Protein AF-A0A2N2M9C5-F1 (afdb_monomer)

Structure (mmCIF, N/CA/C/O backbone):
data_AF-A0A2N2M9C5-F1
#
_entry.id   AF-A0A2N2M9C5-F1
#
loop_
_atom_site.group_PDB
_atom_site.id
_atom_site.type_symbol
_atom_site.label_atom_id
_atom_site.label_alt_id
_atom_site.label_comp_id
_atom_site.label_asym_id
_atom_site.label_entity_id
_atom_site.label_seq_id
_atom_site.pdbx_PDB_ins_code
_atom_site.Cartn_x
_atom_site.Cartn_y
_atom_site.Cartn_z
_atom_site.occupancy
_atom_site.B_iso_or_equiv
_atom_site.auth_seq_id
_atom_site.auth_comp_id
_atom_site.auth_asym_id
_atom_site.auth_atom_id
_atom_site.pdbx_PDB_model_num
ATOM 1 N N . MET A 1 1 ? 2.936 -20.288 66.757 1.00 53.94 1 MET A N 1
ATOM 2 C CA . MET A 1 1 ? 2.689 -19.488 65.529 1.00 53.94 1 MET A CA 1
ATOM 3 C C . MET A 1 1 ? 3.906 -19.376 64.585 1.00 53.94 1 MET A C 1
ATOM 5 O O . MET A 1 1 ? 3.810 -18.647 63.611 1.00 53.94 1 MET A O 1
ATOM 9 N N . LYS A 1 2 ? 5.017 -20.115 64.790 1.00 53.97 2 LYS A N 1
ATOM 10 C CA . LYS A 1 2 ? 6.241 -20.033 63.954 1.00 53.97 2 LYS A CA 1
ATOM 11 C C . LYS A 1 2 ? 6.235 -20.913 62.687 1.00 53.97 2 LYS A C 1
ATOM 13 O O . LYS A 1 2 ? 7.046 -20.709 61.798 1.00 53.97 2 LYS A O 1
ATOM 18 N N . ASN A 1 3 ? 5.293 -21.848 62.561 1.00 56.38 3 ASN A N 1
ATOM 19 C CA . ASN A 1 3 ? 5.319 -22.867 61.499 1.00 56.38 3 ASN A CA 1
ATOM 20 C C . ASN A 1 3 ? 4.684 -22.377 60.180 1.00 56.38 3 ASN A C 1
ATOM 22 O O . ASN A 1 3 ? 4.877 -22.987 59.135 1.00 56.38 3 ASN A O 1
ATOM 26 N N . LYS A 1 4 ? 3.926 -21.271 60.221 1.00 57.88 4 LYS A N 1
ATOM 27 C CA . LYS A 1 4 ? 3.211 -20.729 59.054 1.00 57.88 4 LYS A CA 1
ATOM 28 C C . LYS A 1 4 ? 4.117 -19.908 58.128 1.00 57.88 4 LYS A C 1
ATOM 30 O O . LYS A 1 4 ? 3.873 -19.896 56.928 1.00 57.88 4 LYS A O 1
ATOM 35 N N . SER A 1 5 ? 5.168 -19.266 58.653 1.00 64.25 5 SER A N 1
ATOM 36 C CA . SER A 1 5 ? 6.094 -18.479 57.821 1.00 64.25 5 SER A CA 1
ATOM 37 C C . SER A 1 5 ? 6.999 -19.370 56.976 1.00 64.25 5 SER A C 1
ATOM 39 O O . SER A 1 5 ? 7.254 -19.037 55.826 1.00 64.25 5 SER A O 1
ATOM 41 N N . HIS A 1 6 ? 7.415 -20.526 57.503 1.00 68.06 6 HIS A N 1
ATOM 42 C CA . HIS A 1 6 ? 8.173 -21.509 56.730 1.00 68.06 6 HIS A CA 1
ATOM 43 C C . HIS A 1 6 ? 7.323 -22.113 55.611 1.00 68.06 6 HIS A C 1
ATOM 45 O O . HIS A 1 6 ? 7.783 -22.168 54.480 1.00 68.06 6 HIS A O 1
ATOM 51 N N . LEU A 1 7 ? 6.056 -22.448 55.889 1.00 71.56 7 LEU A N 1
ATOM 52 C CA . LEU A 1 7 ? 5.123 -22.936 54.869 1.00 71.56 7 LEU A CA 1
ATOM 53 C C . LEU A 1 7 ? 4.911 -21.904 53.745 1.00 71.56 7 LEU A C 1
ATOM 55 O O . LEU A 1 7 ? 4.940 -22.249 52.567 1.00 71.56 7 LEU A O 1
ATOM 59 N N . LEU A 1 8 ? 4.748 -20.626 54.107 1.00 74.00 8 LEU A N 1
ATOM 60 C CA . LEU A 1 8 ? 4.576 -19.533 53.149 1.00 74.00 8 LEU A CA 1
ATOM 61 C C . LEU A 1 8 ? 5.840 -19.307 52.302 1.00 74.00 8 LEU A C 1
ATOM 63 O O . LEU A 1 8 ? 5.743 -19.128 51.092 1.00 74.00 8 LEU A O 1
ATOM 67 N N . GLN A 1 9 ? 7.025 -19.374 52.914 1.00 73.38 9 GLN A N 1
ATOM 68 C CA . GLN A 1 9 ? 8.305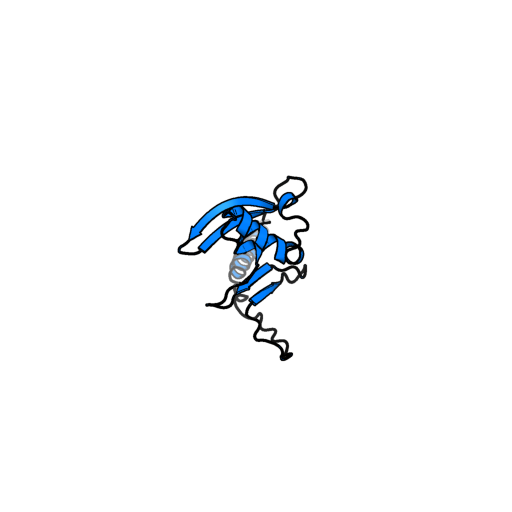 -19.264 52.209 1.00 73.38 9 GLN A CA 1
ATOM 69 C C . GLN A 1 9 ? 8.529 -20.426 51.235 1.00 73.38 9 GLN A C 1
ATOM 71 O O . GLN A 1 9 ? 9.001 -20.198 50.123 1.00 73.38 9 GLN A O 1
ATOM 76 N N . THR A 1 10 ? 8.145 -21.652 51.603 1.00 80.75 10 THR A N 1
ATOM 77 C CA . THR A 1 10 ? 8.238 -22.811 50.705 1.00 80.75 10 THR A CA 1
ATOM 78 C C . THR A 1 10 ? 7.311 -22.663 49.498 1.00 80.75 10 THR A C 1
ATOM 80 O O . THR A 1 10 ? 7.731 -22.936 48.378 1.00 80.75 10 THR A O 1
ATOM 83 N N . ILE A 1 11 ? 6.085 -22.166 49.688 1.00 83.19 11 ILE A N 1
ATOM 84 C CA . ILE A 1 11 ? 5.137 -21.933 48.584 1.00 83.19 11 ILE A CA 1
ATOM 85 C C . ILE A 1 11 ? 5.663 -20.860 47.623 1.00 83.19 11 ILE A C 1
ATOM 87 O O . ILE A 1 11 ? 5.620 -21.052 46.409 1.00 83.19 11 ILE A O 1
ATOM 91 N N . VAL A 1 12 ? 6.205 -19.757 48.149 1.00 82.75 12 VAL A N 1
ATOM 92 C CA . VAL A 1 12 ? 6.794 -18.692 47.321 1.00 82.75 12 VAL A CA 1
ATOM 93 C C . VAL A 1 12 ? 8.015 -19.205 46.553 1.00 82.75 12 VAL A C 1
ATOM 95 O O . VAL A 1 12 ? 8.139 -18.930 45.363 1.00 82.75 12 VAL A O 1
ATOM 98 N N . ALA A 1 13 ? 8.879 -20.003 47.187 1.00 80.62 13 ALA A N 1
ATOM 99 C CA . ALA A 1 13 ? 10.031 -20.602 46.515 1.00 80.62 13 ALA A CA 1
ATOM 100 C C . ALA A 1 13 ? 9.608 -21.551 45.380 1.00 80.62 13 ALA A C 1
ATOM 102 O O . ALA A 1 13 ? 10.174 -21.486 44.291 1.00 80.62 13 ALA A O 1
ATOM 103 N N . ILE A 1 14 ? 8.576 -22.375 45.596 1.00 83.62 14 ILE A N 1
ATOM 104 C CA . ILE A 1 14 ? 8.024 -23.256 44.557 1.00 83.62 14 ILE A CA 1
ATOM 105 C C . ILE A 1 14 ? 7.457 -22.432 43.395 1.00 83.62 14 ILE A C 1
ATOM 107 O O . ILE A 1 14 ? 7.740 -22.750 42.246 1.00 83.62 14 ILE A O 1
ATOM 111 N N . LEU A 1 15 ? 6.721 -21.350 43.667 1.00 79.88 15 LEU A N 1
ATOM 112 C CA . LEU A 1 15 ? 6.163 -20.472 42.630 1.00 79.88 15 LEU A CA 1
ATOM 113 C C . LEU A 1 15 ? 7.242 -19.777 41.789 1.00 79.88 15 LEU A C 1
ATOM 115 O O . LEU A 1 15 ? 7.101 -19.682 40.571 1.00 79.88 15 LEU A O 1
ATOM 119 N N . VAL A 1 16 ? 8.331 -19.324 42.414 1.00 78.25 16 VAL A N 1
ATOM 120 C CA . VAL A 1 16 ? 9.452 -18.687 41.704 1.00 78.25 16 VAL A CA 1
ATOM 121 C C . VAL A 1 16 ? 10.215 -19.706 40.853 1.00 78.25 16 VAL A C 1
ATOM 123 O O . VAL A 1 16 ? 10.509 -19.425 39.693 1.00 78.25 16 VAL A O 1
ATOM 126 N N . VAL A 1 17 ? 10.476 -20.907 41.380 1.00 75.19 17 VAL A N 1
ATOM 127 C CA . VAL A 1 17 ? 11.108 -21.992 40.608 1.00 75.19 17 VAL A CA 1
ATOM 128 C C . VAL A 1 17 ? 10.209 -22.437 39.453 1.00 75.19 17 VAL A C 1
ATOM 130 O O . VAL A 1 17 ? 10.698 -22.632 38.346 1.00 75.19 17 VAL A O 1
ATOM 133 N N . PHE A 1 18 ? 8.895 -22.528 39.665 1.00 73.88 18 PHE A N 1
ATOM 134 C CA . PHE A 1 18 ? 7.937 -22.884 38.618 1.00 73.88 18 PHE A CA 1
ATOM 135 C C . PHE A 1 18 ? 7.864 -21.812 37.518 1.00 73.88 18 PHE A C 1
ATOM 137 O O . PHE A 1 18 ? 7.868 -22.153 36.342 1.00 73.88 18 PHE A O 1
ATOM 144 N N . SER A 1 19 ? 7.894 -20.523 37.875 1.00 65.69 19 SER A N 1
ATOM 145 C CA . SER A 1 19 ? 7.934 -19.402 36.918 1.00 65.69 19 SER A CA 1
ATOM 146 C C . SER A 1 19 ? 9.180 -19.432 36.017 1.00 65.69 19 SER A C 1
ATOM 148 O O . SER A 1 19 ? 9.092 -19.187 34.814 1.00 65.69 19 SER A O 1
ATOM 150 N N . LEU A 1 20 ? 10.334 -19.826 36.567 1.00 66.81 20 LEU A N 1
ATOM 151 C CA . LEU A 1 20 ? 11.587 -19.947 35.812 1.00 66.81 20 LEU A CA 1
ATOM 152 C C . LEU A 1 20 ? 11.643 -21.175 34.885 1.00 66.81 20 LEU A C 1
ATOM 154 O O . LEU A 1 20 ? 12.494 -21.220 34.001 1.00 66.81 20 LEU A O 1
ATOM 158 N N . LEU A 1 21 ? 10.745 -22.153 35.047 1.00 59.88 21 LEU A N 1
ATOM 159 C CA . LEU A 1 21 ? 10.657 -23.323 34.163 1.00 59.88 21 LEU A CA 1
ATOM 160 C C . LEU A 1 21 ? 9.812 -23.066 32.899 1.00 59.88 21 LEU A C 1
ATOM 162 O O . LEU A 1 21 ? 9.862 -23.872 31.974 1.00 59.88 21 LEU A O 1
ATOM 166 N N . PHE A 1 22 ? 9.078 -21.948 32.821 1.00 58.28 22 PHE A N 1
ATOM 167 C CA . PHE A 1 22 ? 8.193 -21.624 31.687 1.00 58.28 22 PHE A CA 1
ATOM 168 C C . PHE A 1 22 ? 8.776 -20.637 30.660 1.00 58.28 22 PHE A C 1
ATOM 170 O O . PHE A 1 22 ? 8.139 -20.375 29.642 1.00 58.28 22 PHE A O 1
ATOM 177 N N . THR A 1 23 ? 9.992 -20.117 30.850 1.00 58.19 23 THR A N 1
ATOM 178 C CA . THR A 1 23 ? 10.610 -19.145 29.921 1.00 58.19 23 THR A CA 1
ATOM 179 C C . THR A 1 23 ? 11.256 -19.756 28.674 1.00 58.19 23 THR A C 1
ATOM 181 O O . THR A 1 23 ? 11.767 -19.014 27.842 1.00 58.19 23 THR A O 1
ATOM 184 N N . ASN A 1 24 ? 11.198 -21.079 28.488 1.00 54.88 24 ASN A N 1
ATOM 185 C CA . ASN A 1 24 ? 11.760 -21.766 27.317 1.00 54.88 24 ASN A CA 1
ATOM 186 C C . ASN A 1 24 ? 10.726 -22.599 26.540 1.00 54.88 24 ASN A C 1
ATOM 188 O O . ASN A 1 24 ? 11.052 -23.669 26.028 1.00 54.88 24 ASN A O 1
ATOM 192 N N . ILE A 1 25 ? 9.483 -22.119 26.408 1.00 59.56 25 ILE A N 1
ATOM 193 C CA . ILE A 1 25 ? 8.585 -22.656 25.374 1.00 59.56 25 ILE A CA 1
ATOM 194 C C . ILE A 1 25 ? 9.021 -22.059 24.036 1.00 59.56 25 ILE A C 1
ATOM 196 O O . ILE A 1 25 ? 8.674 -20.943 23.661 1.00 59.56 25 ILE A O 1
ATOM 200 N N . GLN A 1 26 ? 9.879 -22.841 23.392 1.00 57.31 26 GLN A N 1
ATOM 201 C CA . GLN A 1 26 ? 10.424 -22.731 22.050 1.00 57.31 26 GLN A CA 1
ATOM 202 C C . GLN A 1 26 ? 9.596 -21.896 21.066 1.00 57.31 26 GLN A C 1
ATOM 204 O O . GLN A 1 26 ? 8.500 -22.273 20.650 1.00 57.31 26 GLN A O 1
ATOM 209 N N . SER A 1 27 ? 10.242 -20.849 20.552 1.00 52.31 27 SER A N 1
ATOM 210 C CA . SER A 1 27 ? 10.046 -20.349 19.192 1.00 52.31 27 SER A CA 1
ATOM 211 C C . SER A 1 27 ? 10.399 -21.454 18.185 1.00 52.31 27 SER A C 1
ATOM 213 O O . SER A 1 27 ? 11.487 -21.475 17.619 1.00 52.31 27 SER A O 1
ATOM 215 N N . ALA A 1 28 ? 9.480 -22.399 17.989 1.00 50.78 28 ALA A N 1
ATOM 216 C CA . ALA A 1 28 ? 9.525 -23.432 16.950 1.00 50.78 28 ALA A CA 1
ATOM 217 C C . ALA A 1 28 ? 8.285 -23.369 16.036 1.00 50.78 28 ALA A C 1
ATOM 219 O O . ALA A 1 28 ? 7.828 -24.379 15.517 1.00 50.78 28 ALA A O 1
ATOM 220 N N . LEU A 1 29 ? 7.750 -22.163 15.820 1.00 49.31 29 LEU A N 1
ATOM 221 C CA . LEU A 1 29 ? 6.773 -21.860 14.762 1.00 49.31 29 LEU A CA 1
ATOM 222 C C . LEU A 1 29 ? 7.405 -21.089 13.588 1.00 49.31 29 LEU A C 1
ATOM 224 O O . LEU A 1 29 ? 6.707 -20.570 12.723 1.00 49.31 29 LEU A O 1
ATOM 228 N N . ALA A 1 30 ? 8.738 -21.069 13.511 1.00 49.88 30 ALA A N 1
ATOM 229 C CA . ALA A 1 30 ? 9.460 -20.801 12.274 1.00 49.88 30 ALA A CA 1
ATOM 230 C C . ALA A 1 30 ? 9.670 -22.135 11.538 1.00 49.88 30 ALA A C 1
ATOM 232 O O . ALA A 1 30 ? 10.736 -22.738 11.616 1.00 49.88 30 ALA A O 1
ATOM 233 N N . GLY A 1 31 ? 8.623 -22.618 10.865 1.00 47.00 31 GLY A N 1
ATOM 234 C CA . GLY A 1 31 ? 8.727 -23.755 9.950 1.00 47.00 31 GLY A CA 1
ATOM 235 C C . GLY A 1 31 ? 7.652 -24.814 10.140 1.00 47.00 31 GLY A C 1
ATOM 236 O O . GLY A 1 31 ? 7.910 -25.821 10.779 1.00 47.00 31 GLY A O 1
ATOM 237 N N . GLN A 1 32 ? 6.474 -24.584 9.550 1.00 45.91 32 GLN A N 1
ATOM 238 C CA . GLN A 1 32 ? 5.657 -25.574 8.822 1.00 45.91 32 GLN A CA 1
ATOM 239 C C . GLN A 1 32 ? 4.301 -24.949 8.461 1.00 45.91 32 GLN A C 1
ATOM 241 O O . GLN A 1 32 ? 3.261 -25.249 9.032 1.00 45.91 32 GLN A O 1
ATOM 246 N N . GLY A 1 33 ? 4.329 -24.058 7.470 1.00 41.06 33 GLY A N 1
ATOM 247 C CA . GLY A 1 33 ? 3.168 -23.693 6.658 1.00 41.06 33 GLY A CA 1
ATOM 248 C C . GLY A 1 33 ? 3.249 -24.398 5.306 1.00 41.06 33 GLY A C 1
ATOM 249 O O . GLY A 1 33 ? 3.198 -23.753 4.268 1.00 41.06 33 GLY A O 1
ATOM 250 N N . GLN A 1 34 ? 3.477 -25.713 5.308 1.00 50.72 34 GLN A N 1
ATOM 251 C CA . GLN A 1 34 ? 3.342 -26.546 4.116 1.00 50.72 34 GLN A CA 1
ATOM 252 C C . GLN A 1 34 ? 1.894 -27.033 4.074 1.00 50.72 34 GLN A C 1
ATOM 254 O O . GLN A 1 34 ? 1.542 -28.057 4.645 1.00 50.72 34 GLN A O 1
ATOM 259 N N . SER A 1 35 ? 1.039 -26.256 3.418 1.00 47.94 35 SER A N 1
ATOM 260 C CA . SER A 1 35 ? -0.194 -26.771 2.826 1.00 47.94 35 SER A CA 1
ATOM 261 C C . SER A 1 35 ? -0.020 -26.692 1.319 1.00 47.94 35 SER A C 1
ATOM 263 O O . SER A 1 35 ? -0.403 -25.723 0.674 1.00 47.94 35 SER A O 1
ATOM 265 N N . ALA A 1 36 ? 0.637 -27.714 0.772 1.00 46.06 36 ALA A N 1
ATOM 266 C CA . ALA A 1 36 ? 0.567 -28.008 -0.645 1.00 46.06 36 ALA A CA 1
ATOM 267 C C . ALA A 1 36 ? -0.861 -28.485 -0.944 1.00 46.06 36 ALA A C 1
ATOM 269 O O . ALA A 1 36 ? -1.207 -29.635 -0.673 1.00 46.06 36 ALA A O 1
ATOM 270 N N . ALA A 1 37 ? -1.700 -27.596 -1.470 1.00 50.19 37 ALA A N 1
ATOM 271 C CA . ALA A 1 37 ? -2.850 -28.032 -2.247 1.00 50.19 37 ALA A CA 1
ATOM 272 C C . ALA A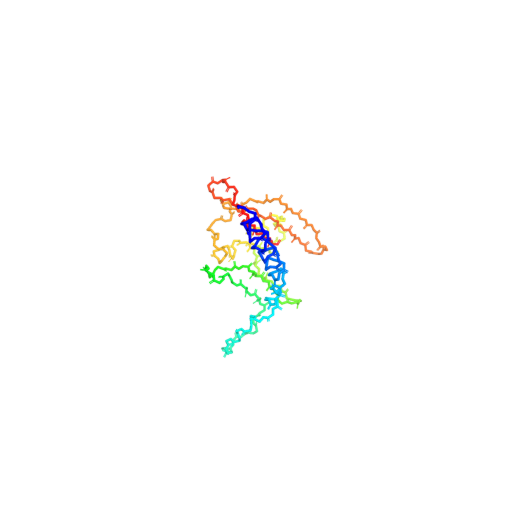 1 37 ? -2.327 -28.561 -3.599 1.00 50.19 37 ALA A C 1
ATOM 274 O O . ALA A 1 37 ? -1.452 -27.930 -4.198 1.00 50.19 37 ALA A O 1
ATOM 275 N N . PRO A 1 38 ? -2.791 -29.729 -4.072 1.00 51.06 38 PRO A N 1
ATOM 276 C CA . PRO A 1 38 ? -2.272 -30.345 -5.282 1.00 51.06 38 PRO A CA 1
ATOM 277 C C . PRO A 1 38 ? -2.724 -29.576 -6.530 1.00 51.06 38 PRO A C 1
ATOM 279 O O . PRO A 1 38 ? -3.895 -29.240 -6.683 1.00 51.06 38 PRO A O 1
ATOM 282 N N . ASN A 1 39 ? -1.748 -29.341 -7.407 1.00 48.78 39 ASN A N 1
ATOM 283 C CA . ASN A 1 39 ? -1.810 -28.777 -8.754 1.00 48.78 39 ASN A CA 1
ATOM 284 C C . ASN A 1 39 ? -3.177 -28.850 -9.461 1.00 48.78 39 ASN A C 1
ATOM 286 O O . ASN A 1 39 ? -3.603 -29.919 -9.901 1.00 48.78 39 ASN A O 1
ATOM 290 N N . ALA A 1 40 ? -3.756 -27.681 -9.738 1.00 41.31 40 ALA A N 1
ATOM 291 C CA . ALA A 1 40 ? -4.492 -27.463 -10.976 1.00 41.31 40 ALA A CA 1
ATOM 292 C C . ALA A 1 40 ? -3.509 -26.858 -11.988 1.00 41.31 40 ALA A C 1
ATOM 294 O O . ALA A 1 40 ? -3.036 -25.737 -11.827 1.00 41.31 40 ALA A O 1
ATOM 295 N N . ALA A 1 41 ? -3.140 -27.639 -13.000 1.00 45.84 41 ALA A N 1
ATOM 296 C CA . ALA A 1 41 ? -2.277 -27.198 -14.085 1.00 45.84 41 ALA A CA 1
ATOM 297 C C . ALA A 1 41 ? -2.928 -26.041 -14.867 1.00 45.84 41 ALA A C 1
ATOM 299 O O . ALA A 1 41 ? -3.994 -26.215 -15.456 1.00 45.84 41 ALA A O 1
ATOM 300 N N . GLY A 1 42 ? -2.263 -24.882 -14.906 1.00 36.16 42 GLY A N 1
ATOM 301 C CA . GLY A 1 42 ? -2.648 -23.754 -15.756 1.00 36.16 42 GLY A CA 1
ATOM 302 C C . GLY A 1 42 ? -1.810 -22.498 -15.497 1.00 36.16 42 GLY A C 1
ATOM 303 O O . GLY A 1 42 ? -2.128 -21.755 -14.582 1.00 36.16 42 GLY A O 1
ATOM 304 N N . LYS A 1 43 ? -0.797 -22.258 -16.352 1.00 40.12 43 LYS A N 1
ATOM 305 C CA . LYS A 1 43 ? 0.214 -21.171 -16.314 1.00 40.12 43 LYS A CA 1
ATOM 306 C C . LYS A 1 43 ? 1.122 -21.186 -15.077 1.00 40.12 43 LYS A C 1
ATOM 308 O O . LYS A 1 43 ? 0.653 -21.201 -13.951 1.00 40.12 43 LYS A O 1
ATOM 313 N N . GLU A 1 44 ? 2.437 -21.143 -15.295 1.00 46.53 44 GLU A N 1
ATOM 314 C CA . GLU A 1 44 ? 3.391 -20.797 -14.238 1.00 46.53 44 GLU A CA 1
ATOM 315 C C . GLU A 1 44 ? 2.958 -19.456 -13.635 1.00 46.53 44 GLU A C 1
ATOM 317 O O . GLU A 1 44 ? 2.976 -18.426 -14.308 1.00 46.53 44 GLU A O 1
ATOM 322 N N . GLU A 1 45 ? 2.467 -19.477 -12.399 1.00 54.78 45 GLU A N 1
ATOM 323 C CA . GLU A 1 45 ? 2.030 -18.267 -11.720 1.00 54.78 45 GLU A CA 1
ATOM 324 C C . GLU A 1 45 ? 3.290 -17.470 -11.346 1.00 54.78 45 GLU A C 1
ATOM 326 O O . GLU A 1 45 ? 3.982 -17.750 -10.365 1.00 54.78 45 GLU A O 1
ATOM 331 N N . THR A 1 46 ? 3.632 -16.486 -12.181 1.00 78.12 46 THR A N 1
ATOM 332 C CA . THR A 1 46 ? 4.792 -15.584 -12.042 1.00 78.12 46 THR A CA 1
ATOM 333 C C . THR A 1 46 ? 4.724 -14.689 -10.803 1.00 78.12 46 THR A C 1
ATOM 335 O O . THR A 1 46 ? 5.670 -13.955 -10.511 1.00 78.12 46 THR A O 1
ATOM 338 N N . VAL A 1 47 ? 3.615 -14.747 -10.065 1.00 88.75 47 VAL A N 1
ATOM 339 C CA . VAL A 1 47 ? 3.276 -13.856 -8.964 1.00 88.75 47 VAL A CA 1
ATOM 340 C C . VAL A 1 47 ? 2.963 -14.684 -7.723 1.00 88.75 47 VAL A C 1
ATOM 342 O O . VAL A 1 47 ? 2.055 -15.507 -7.716 1.00 88.75 47 VAL A O 1
ATOM 345 N N . ARG A 1 48 ? 3.710 -14.441 -6.652 1.00 92.56 48 ARG A N 1
ATOM 346 C CA . ARG A 1 48 ? 3.444 -14.954 -5.315 1.00 92.56 48 ARG A CA 1
ATOM 347 C C . ARG A 1 48 ? 2.408 -14.078 -4.618 1.00 92.56 48 ARG A C 1
ATOM 349 O O . ARG A 1 48 ? 2.545 -12.854 -4.576 1.00 92.56 48 ARG A O 1
ATOM 356 N N . ARG A 1 49 ? 1.427 -14.738 -4.008 1.00 94.88 49 ARG A N 1
ATOM 357 C CA . ARG A 1 49 ? 0.400 -14.142 -3.154 1.00 94.88 49 ARG A CA 1
ATOM 358 C C . ARG A 1 49 ? 0.410 -14.837 -1.802 1.00 94.88 49 ARG A C 1
ATOM 360 O O . ARG A 1 49 ? 0.306 -16.059 -1.760 1.00 94.88 49 ARG A O 1
ATOM 367 N N . ASP A 1 50 ? 0.484 -14.066 -0.722 1.00 96.12 50 ASP A N 1
ATOM 368 C CA . ASP A 1 50 ? 0.253 -14.584 0.628 1.00 96.12 50 ASP A CA 1
ATOM 369 C C . ASP A 1 50 ? -0.963 -13.881 1.235 1.00 96.12 50 ASP A C 1
ATOM 371 O O . ASP A 1 50 ? -1.151 -12.679 1.042 1.00 96.12 50 ASP A O 1
ATOM 375 N N . TYR A 1 51 ? -1.776 -14.618 1.990 1.00 96.94 51 TYR A N 1
ATOM 376 C CA . TYR A 1 51 ? -3.042 -14.133 2.542 1.00 96.94 51 TYR A CA 1
ATOM 377 C C . TYR A 1 51 ? -3.042 -14.175 4.071 1.00 96.94 51 TYR A C 1
ATOM 379 O O . TYR A 1 51 ? -2.460 -15.070 4.685 1.00 96.94 51 TYR A O 1
ATOM 387 N N . HIS A 1 52 ? -3.740 -13.228 4.693 1.00 96.12 52 HIS A N 1
ATOM 388 C CA . HIS A 1 52 ? -3.980 -13.227 6.129 1.00 96.12 52 HIS A CA 1
ATOM 389 C C . HIS A 1 52 ? -5.016 -14.310 6.491 1.00 96.12 52 HIS A C 1
ATOM 391 O O . HIS A 1 52 ? -6.126 -14.286 5.948 1.00 96.12 52 HIS A O 1
ATOM 397 N N . PRO A 1 53 ? -4.715 -15.235 7.422 1.00 95.06 53 PRO A N 1
ATOM 398 C CA . PRO A 1 53 ? -5.535 -16.428 7.652 1.00 95.06 53 PRO A CA 1
ATOM 399 C C . PRO A 1 53 ? -6.938 -16.116 8.182 1.00 95.06 53 PRO A C 1
ATOM 401 O O . PRO A 1 53 ? -7.883 -16.834 7.874 1.00 95.06 53 PRO A O 1
ATOM 404 N N . GLU A 1 54 ? -7.094 -15.039 8.956 1.00 95.75 54 GLU A N 1
ATOM 405 C CA . GLU A 1 54 ? -8.383 -14.701 9.576 1.00 95.75 54 GLU A CA 1
ATOM 406 C C . GLU A 1 54 ? -9.300 -13.876 8.667 1.00 95.75 54 GLU A C 1
ATOM 408 O O . GLU A 1 54 ? -10.519 -13.951 8.782 1.00 95.75 54 GLU A O 1
ATOM 413 N N . THR A 1 55 ? -8.733 -13.066 7.769 1.00 95.50 55 THR A N 1
ATOM 414 C CA . THR A 1 55 ? -9.506 -12.106 6.959 1.00 95.50 55 THR A CA 1
ATOM 415 C C . THR A 1 55 ? -9.606 -12.524 5.497 1.00 95.50 55 THR A C 1
ATOM 417 O O . THR A 1 55 ? -10.417 -11.965 4.757 1.00 95.50 55 THR A O 1
ATOM 420 N N . GLY A 1 56 ? -8.763 -13.466 5.060 1.00 96.81 56 GLY A N 1
ATOM 421 C CA . GLY A 1 56 ? -8.627 -13.867 3.662 1.00 96.81 56 GLY A CA 1
ATOM 422 C C . GLY A 1 56 ? -8.111 -12.750 2.750 1.00 96.81 56 GLY A C 1
ATOM 423 O O . GLY A 1 56 ? -8.168 -12.889 1.531 1.00 96.81 56 GLY A O 1
ATOM 424 N N . LYS A 1 57 ? -7.648 -11.626 3.311 1.00 97.19 57 LYS A N 1
ATOM 425 C CA . LYS A 1 57 ? -7.101 -10.501 2.548 1.00 97.19 57 LYS A CA 1
ATOM 426 C C . LYS A 1 57 ? -5.652 -10.748 2.183 1.00 97.19 57 LYS A C 1
ATOM 428 O O . LYS A 1 57 ? -4.940 -11.455 2.892 1.00 97.19 57 LYS A O 1
ATOM 433 N N . LEU A 1 58 ? -5.233 -10.161 1.072 1.00 96.62 58 LEU A N 1
ATOM 434 C CA . LEU A 1 58 ? -3.855 -10.219 0.621 1.00 96.62 58 LEU A CA 1
ATOM 435 C C . LEU A 1 58 ? -2.967 -9.533 1.666 1.00 96.62 58 LEU A C 1
ATOM 437 O O . LEU A 1 58 ? -3.272 -8.438 2.132 1.00 96.62 58 LEU A O 1
ATOM 441 N N . ALA A 1 59 ? -1.907 -10.219 2.070 1.00 95.88 59 ALA A N 1
ATOM 442 C CA . ALA A 1 59 ? -0.884 -9.727 2.987 1.00 95.88 59 ALA A CA 1
ATOM 443 C C . ALA A 1 59 ? 0.436 -9.459 2.251 1.00 95.88 59 ALA A C 1
ATOM 445 O O . ALA A 1 59 ? 1.234 -8.634 2.690 1.00 95.88 59 ALA A O 1
ATOM 446 N N . PHE A 1 60 ? 0.660 -10.133 1.120 1.00 96.12 60 PHE A N 1
ATOM 447 C CA . PHE A 1 60 ? 1.831 -9.939 0.277 1.00 96.12 60 PHE A CA 1
ATOM 448 C C . PHE A 1 60 ? 1.506 -10.230 -1.187 1.00 96.12 60 PHE A C 1
ATOM 450 O O . PHE A 1 60 ? 0.826 -11.210 -1.495 1.00 96.12 60 PHE A O 1
ATOM 457 N N . LEU A 1 61 ? 2.055 -9.405 -2.075 1.00 95.56 61 LEU A N 1
ATOM 458 C CA . LEU A 1 61 ? 2.060 -9.606 -3.517 1.00 95.56 61 LEU A CA 1
ATOM 459 C C . LEU A 1 61 ? 3.479 -9.360 -4.025 1.00 95.56 61 LEU A C 1
ATOM 461 O O . LEU A 1 61 ? 4.055 -8.307 -3.756 1.00 95.56 61 LEU A O 1
ATOM 465 N N . GLY A 1 62 ? 4.047 -10.301 -4.769 1.00 94.19 62 GLY A N 1
ATOM 466 C CA . GLY A 1 62 ? 5.378 -10.121 -5.341 1.00 94.19 62 GLY A CA 1
ATOM 467 C C . GLY A 1 62 ? 5.615 -11.009 -6.548 1.00 94.19 62 GLY A C 1
ATOM 468 O O . GLY A 1 62 ? 5.057 -12.095 -6.637 1.00 94.19 62 GLY A O 1
ATOM 469 N N . ALA A 1 63 ? 6.455 -10.571 -7.480 1.00 91.81 63 ALA A N 1
ATOM 470 C CA . ALA A 1 63 ? 6.917 -11.438 -8.558 1.00 91.81 63 ALA A CA 1
ATOM 471 C C . ALA A 1 63 ? 7.933 -12.469 -8.040 1.00 91.81 63 ALA A C 1
ATOM 473 O O . ALA A 1 63 ? 8.624 -12.240 -7.041 1.00 91.81 63 ALA A O 1
ATOM 474 N N . GLN A 1 64 ? 8.060 -13.594 -8.744 1.00 87.56 64 GLN A N 1
ATOM 475 C CA . GLN A 1 64 ? 9.204 -14.488 -8.556 1.00 87.56 64 GLN A CA 1
ATOM 476 C C . GLN A 1 64 ? 10.530 -13.756 -8.859 1.00 87.56 64 GLN A C 1
ATOM 478 O O . GLN A 1 64 ? 10.529 -12.762 -9.590 1.00 87.56 64 GLN A O 1
ATOM 483 N N . PRO A 1 65 ? 11.679 -14.217 -8.326 1.00 82.50 65 PRO A N 1
ATOM 484 C CA . PRO A 1 65 ? 12.975 -13.615 -8.633 1.00 82.50 65 PRO A CA 1
ATOM 485 C C . PRO A 1 65 ? 13.220 -13.506 -10.146 1.00 82.50 65 PRO A C 1
ATOM 487 O O . PRO A 1 65 ? 13.131 -14.498 -10.862 1.00 82.50 65 PRO A O 1
ATOM 490 N N . GLY A 1 66 ? 13.529 -12.297 -10.623 1.00 82.19 66 GLY A N 1
ATOM 491 C CA . GLY A 1 66 ? 13.731 -12.010 -12.050 1.00 82.19 66 GLY A CA 1
ATOM 49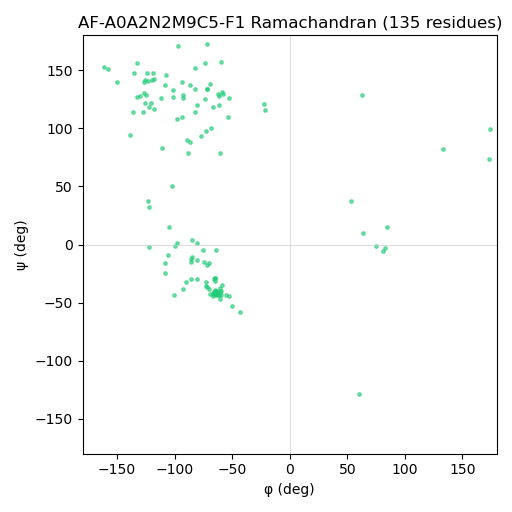2 C C . GLY A 1 66 ? 12.449 -11.753 -12.851 1.00 82.19 66 GLY A C 1
ATOM 493 O O . GLY A 1 66 ? 12.542 -11.431 -14.030 1.00 82.19 66 GLY A O 1
ATOM 494 N N . GLY A 1 67 ? 11.275 -11.867 -12.226 1.00 86.00 67 GLY A N 1
ATOM 495 C CA . GLY A 1 67 ? 9.994 -11.469 -12.802 1.00 86.00 67 GLY A CA 1
ATOM 496 C C . GLY A 1 67 ? 9.547 -10.077 -12.356 1.00 86.00 67 GLY A C 1
ATOM 497 O O . GLY A 1 67 ? 10.094 -9.486 -11.421 1.00 86.00 67 GLY A O 1
ATOM 498 N N . GLU A 1 68 ? 8.490 -9.587 -12.997 1.00 87.44 68 GLU A N 1
ATOM 499 C CA . GLU A 1 68 ? 7.819 -8.331 -12.668 1.00 87.44 68 GLU A CA 1
ATOM 500 C C . GLU A 1 68 ? 6.300 -8.515 -12.604 1.00 87.44 68 GLU A C 1
ATOM 502 O O . GLU A 1 68 ? 5.738 -9.440 -13.195 1.00 87.44 68 GLU A O 1
ATOM 507 N N . ILE A 1 69 ? 5.635 -7.632 -11.861 1.00 90.12 69 ILE A N 1
ATOM 508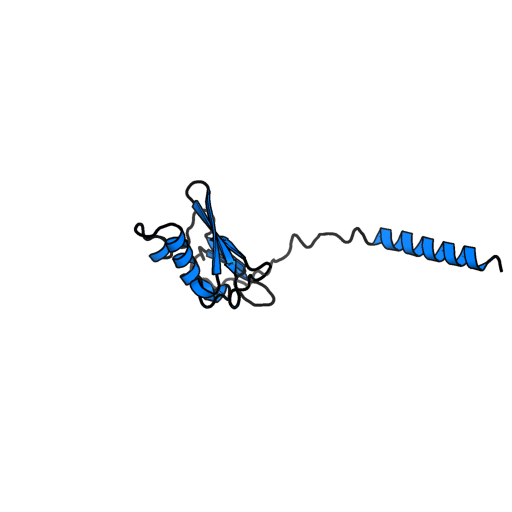 C CA . ILE A 1 69 ? 4.179 -7.502 -11.891 1.00 90.12 69 ILE A CA 1
ATOM 509 C C . ILE A 1 69 ? 3.885 -6.343 -12.837 1.00 90.12 69 ILE A C 1
ATOM 511 O O . ILE A 1 69 ? 4.164 -5.194 -12.507 1.00 90.12 69 ILE A O 1
ATOM 515 N N . ALA A 1 70 ? 3.363 -6.647 -14.021 1.00 88.06 70 ALA A N 1
ATOM 516 C CA . ALA A 1 70 ? 3.029 -5.628 -15.004 1.00 88.06 70 ALA A CA 1
ATOM 517 C C . ALA A 1 70 ? 1.674 -4.987 -14.669 1.00 88.06 70 ALA A C 1
ATOM 519 O O . ALA A 1 70 ? 0.647 -5.668 -14.631 1.00 88.06 70 ALA A O 1
ATOM 520 N N . VAL A 1 71 ? 1.686 -3.673 -14.448 1.00 90.38 71 VAL A N 1
ATOM 521 C CA . VAL A 1 71 ? 0.493 -2.821 -14.379 1.00 90.38 71 VAL A CA 1
ATOM 522 C C . VAL A 1 71 ? 0.731 -1.666 -15.341 1.00 90.38 71 VAL A C 1
ATOM 524 O O . VAL A 1 71 ? 1.640 -0.870 -15.112 1.00 90.38 71 VAL A O 1
ATOM 527 N N . ASP A 1 72 ? -0.057 -1.592 -16.415 1.00 85.25 72 ASP A N 1
ATOM 528 C CA . ASP A 1 72 ? 0.182 -0.686 -17.550 1.00 85.25 72 ASP A CA 1
ATOM 529 C C . ASP A 1 72 ? 0.438 0.761 -17.095 1.00 85.25 72 ASP A C 1
ATOM 531 O O . ASP A 1 72 ? 1.494 1.332 -17.375 1.00 85.25 72 ASP A O 1
ATOM 535 N N . ASP A 1 73 ? -0.464 1.315 -16.281 1.00 87.62 73 ASP A N 1
ATOM 536 C CA . ASP A 1 73 ? -0.351 2.681 -15.759 1.00 87.62 73 ASP A CA 1
ATOM 537 C C . ASP A 1 73 ? 0.845 2.871 -14.808 1.00 87.62 73 ASP A C 1
ATOM 539 O O . ASP A 1 73 ? 1.452 3.941 -14.776 1.00 87.62 73 ASP A O 1
ATOM 543 N N . ALA A 1 74 ? 1.256 1.827 -14.079 1.00 87.94 74 ALA A N 1
ATOM 544 C CA . ALA A 1 74 ? 2.429 1.886 -13.205 1.00 87.94 74 ALA A CA 1
ATOM 545 C C . ALA A 1 74 ? 3.754 1.927 -13.987 1.00 87.94 74 ALA A C 1
ATOM 547 O O . ALA A 1 74 ? 4.780 2.315 -13.432 1.00 87.94 74 ALA A O 1
ATOM 548 N N . THR A 1 75 ? 3.739 1.559 -15.271 1.00 86.25 75 THR A N 1
ATOM 549 C CA . THR A 1 75 ? 4.904 1.628 -16.171 1.00 86.25 75 THR A CA 1
ATOM 550 C C . THR A 1 75 ? 4.913 2.878 -17.052 1.00 86.25 75 THR A C 1
ATOM 552 O O . THR A 1 75 ? 5.831 3.067 -17.851 1.00 86.25 75 THR A O 1
ATOM 555 N N . ASN A 1 76 ? 3.919 3.762 -16.905 1.00 89.75 76 ASN A N 1
ATOM 556 C CA . ASN A 1 76 ? 3.810 4.962 -17.720 1.00 89.75 76 ASN A CA 1
ATOM 557 C C . ASN A 1 76 ? 4.975 5.936 -17.429 1.00 89.75 76 ASN A C 1
ATOM 559 O O . ASN A 1 76 ? 5.080 6.456 -16.315 1.00 89.75 76 ASN A O 1
ATOM 563 N N . PRO A 1 77 ? 5.831 6.253 -18.419 1.00 87.00 77 PRO A N 1
ATOM 564 C CA . PRO A 1 77 ? 6.993 7.118 -18.211 1.00 87.00 77 PRO A CA 1
ATOM 565 C C . PRO A 1 77 ? 6.623 8.587 -17.965 1.00 87.00 77 PRO A C 1
ATOM 567 O O . PRO A 1 77 ? 7.465 9.356 -17.511 1.00 87.00 77 PRO A O 1
ATOM 570 N N . SER A 1 78 ? 5.387 8.995 -18.274 1.00 92.88 78 SER A N 1
ATOM 571 C CA . SER A 1 78 ? 4.891 10.344 -17.973 1.00 92.88 78 SER A CA 1
ATOM 572 C C . SER A 1 78 ? 4.444 10.507 -16.520 1.00 92.88 78 SER A C 1
ATOM 574 O O . SER A 1 78 ? 4.249 11.637 -16.083 1.00 92.88 78 SER A O 1
ATOM 576 N N . PHE A 1 79 ? 4.279 9.409 -15.777 1.00 92.88 79 PHE A N 1
ATOM 577 C CA . PHE A 1 79 ? 3.911 9.446 -14.365 1.00 92.88 79 PHE A CA 1
ATOM 578 C C . PHE A 1 79 ? 5.148 9.576 -13.488 1.00 92.88 79 PHE A C 1
ATOM 580 O O . PHE A 1 79 ? 6.162 8.903 -13.693 1.00 92.88 79 PHE A O 1
ATOM 587 N N . GLY A 1 80 ? 5.048 10.431 -12.478 1.00 91.81 80 GLY A N 1
ATOM 588 C CA . GLY A 1 80 ? 6.009 10.528 -11.400 1.00 91.81 80 GLY A CA 1
ATOM 589 C C . GLY A 1 80 ? 5.944 9.328 -10.446 1.00 91.81 80 GLY A C 1
ATOM 590 O O . GLY A 1 80 ? 5.032 8.502 -10.514 1.00 91.81 80 GLY A O 1
ATOM 591 N N . PRO A 1 81 ? 6.900 9.246 -9.510 1.00 89.81 81 PRO A N 1
ATOM 592 C CA . PRO A 1 81 ? 6.977 8.205 -8.487 1.00 89.81 81 PRO A CA 1
ATOM 593 C C . PRO A 1 81 ? 5.667 7.832 -7.788 1.00 89.81 81 PRO A C 1
ATOM 595 O O . PRO A 1 81 ? 5.208 6.691 -7.853 1.00 89.81 81 PRO A O 1
ATOM 598 N N . SER A 1 82 ? 5.026 8.825 -7.169 1.00 91.62 82 SER A N 1
ATOM 599 C CA . SER A 1 82 ? 3.768 8.651 -6.444 1.00 91.62 82 SER A CA 1
ATOM 600 C C . SER A 1 82 ? 2.649 8.127 -7.336 1.00 91.6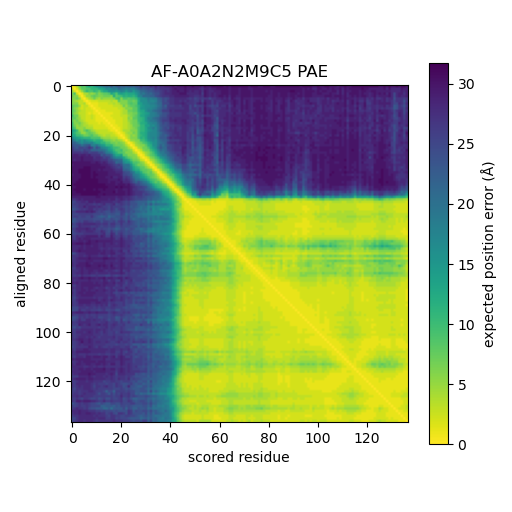2 82 SER A C 1
ATOM 602 O O . SER A 1 82 ? 1.881 7.273 -6.913 1.00 91.62 82 SER A O 1
ATOM 604 N N . GLU A 1 83 ? 2.559 8.619 -8.570 1.00 94.25 83 GLU A N 1
ATOM 605 C CA . GL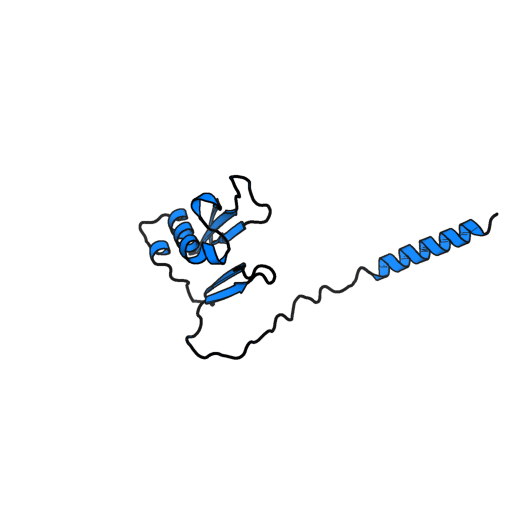U A 1 83 ? 1.492 8.268 -9.512 1.00 94.25 83 GLU A CA 1
ATOM 606 C C . GLU A 1 83 ? 1.637 6.822 -9.996 1.00 94.25 83 GLU A C 1
ATOM 608 O O . GLU A 1 83 ? 0.645 6.096 -10.084 1.00 94.25 83 GLU A O 1
ATOM 613 N N . ARG A 1 84 ? 2.872 6.362 -10.233 1.00 93.75 84 ARG A N 1
ATOM 614 C CA . ARG A 1 84 ? 3.144 4.957 -10.569 1.00 93.75 84 ARG A CA 1
ATOM 615 C C . ARG A 1 84 ? 2.831 4.023 -9.401 1.00 93.75 84 ARG A C 1
ATOM 617 O O . ARG A 1 84 ? 2.181 2.998 -9.602 1.00 93.75 84 ARG A O 1
ATOM 624 N N . ALA A 1 85 ? 3.236 4.388 -8.183 1.00 94.00 85 ALA A N 1
ATOM 625 C CA . ALA A 1 85 ? 2.942 3.608 -6.981 1.00 94.00 85 ALA A CA 1
ATOM 626 C C . ALA A 1 85 ? 1.433 3.561 -6.672 1.00 94.00 85 ALA A C 1
ATOM 628 O O . ALA A 1 85 ? 0.898 2.492 -6.375 1.00 94.00 85 ALA A O 1
ATOM 629 N N . GLU A 1 86 ? 0.722 4.684 -6.819 1.00 94.81 86 GLU A N 1
ATOM 630 C CA . GLU A 1 86 ? -0.741 4.731 -6.719 1.00 94.81 86 GLU A CA 1
ATOM 631 C C . GLU A 1 86 ? -1.413 3.853 -7.778 1.00 94.81 86 GLU A C 1
ATOM 633 O O . GLU A 1 86 ? -2.366 3.148 -7.452 1.00 94.81 86 GLU A O 1
ATOM 638 N N . SER A 1 87 ? -0.911 3.853 -9.016 1.00 94.44 87 SER A N 1
ATOM 639 C CA . SER A 1 87 ? -1.445 3.022 -10.105 1.00 94.44 87 SER A CA 1
ATOM 640 C C . SER A 1 87 ? -1.267 1.529 -9.819 1.00 94.44 87 SER A C 1
ATOM 642 O O . SER A 1 87 ? -2.206 0.749 -9.982 1.00 94.44 87 SER A O 1
ATOM 644 N N . MET A 1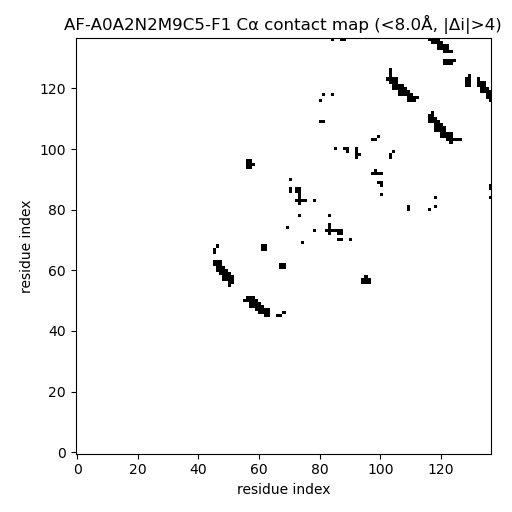 88 ? -0.094 1.134 -9.311 1.00 93.94 88 MET A N 1
ATOM 645 C CA . MET A 1 88 ? 0.159 -0.235 -8.854 1.00 93.94 88 MET A CA 1
ATOM 646 C C . MET A 1 88 ? -0.787 -0.625 -7.709 1.00 93.94 88 MET A C 1
ATOM 648 O O . MET A 1 88 ? -1.412 -1.683 -7.756 1.00 93.94 88 MET A O 1
ATOM 652 N N . LEU A 1 89 ? -0.948 0.236 -6.696 1.00 95.44 89 LEU A N 1
ATOM 653 C CA . LEU A 1 89 ? -1.880 -0.018 -5.594 1.00 95.44 89 LEU A CA 1
ATOM 654 C C . LEU A 1 89 ? -3.321 -0.130 -6.077 1.00 95.44 89 LEU A C 1
ATOM 656 O O . LEU A 1 89 ? -4.030 -1.024 -5.630 1.00 95.44 89 LEU A O 1
ATOM 660 N N . ALA A 1 90 ? -3.763 0.747 -6.976 1.00 95.06 90 ALA A N 1
ATOM 661 C CA . ALA A 1 90 ? -5.137 0.765 -7.465 1.00 95.06 90 ALA A CA 1
ATOM 662 C C . ALA A 1 90 ? -5.537 -0.563 -8.123 1.00 95.06 90 ALA A C 1
ATOM 664 O O . ALA A 1 90 ? -6.674 -1.000 -7.948 1.00 95.06 90 ALA A O 1
ATOM 665 N N . ALA A 1 91 ? -4.602 -1.237 -8.801 1.00 94.31 91 ALA A N 1
ATOM 666 C CA . ALA A 1 91 ? -4.841 -2.537 -9.422 1.00 94.31 91 ALA A CA 1
ATOM 667 C C . ALA A 1 91 ? -5.137 -3.662 -8.407 1.00 94.31 91 ALA A C 1
ATOM 669 O O . ALA A 1 91 ? -5.877 -4.588 -8.732 1.00 94.31 91 ALA A O 1
ATOM 670 N N . TYR A 1 92 ? -4.602 -3.574 -7.182 1.00 95.62 92 TYR A N 1
ATOM 671 C CA . TYR A 1 92 ? -4.668 -4.647 -6.173 1.00 95.62 92 TYR A CA 1
ATOM 672 C C . TYR A 1 92 ? -5.322 -4.234 -4.841 1.00 95.62 92 TYR A C 1
ATOM 674 O O . TYR A 1 92 ? -5.485 -5.056 -3.937 1.00 95.62 92 TYR A O 1
ATOM 682 N N . ALA A 1 93 ? -5.730 -2.971 -4.696 1.00 95.56 93 ALA A N 1
ATOM 683 C CA . ALA A 1 93 ? -6.197 -2.368 -3.445 1.00 95.56 93 ALA A CA 1
ATOM 684 C C . ALA A 1 93 ? -7.310 -3.176 -2.761 1.00 95.56 93 ALA A C 1
ATOM 686 O O . ALA A 1 93 ? -7.247 -3.439 -1.557 1.00 95.56 93 ALA A O 1
ATOM 687 N N . SER A 1 94 ? -8.301 -3.639 -3.528 1.00 96.38 94 SER A N 1
ATOM 688 C CA . SER A 1 94 ? -9.443 -4.387 -2.990 1.00 96.38 94 SER A CA 1
ATOM 689 C C . SER A 1 94 ? -9.056 -5.734 -2.375 1.00 96.38 94 SER A C 1
ATOM 691 O O . SER A 1 94 ? -9.717 -6.199 -1.437 1.00 96.38 94 SER A O 1
ATOM 693 N N . GLU A 1 95 ? -7.982 -6.358 -2.868 1.00 97.19 95 GLU A N 1
ATOM 694 C CA . GLU A 1 95 ? -7.458 -7.616 -2.329 1.00 97.19 95 GLU A CA 1
ATOM 695 C C . GLU A 1 95 ? -6.788 -7.397 -0.968 1.00 97.19 95 GLU A C 1
ATOM 697 O O . GLU A 1 95 ? -6.987 -8.199 -0.055 1.00 97.19 95 GLU A O 1
ATOM 702 N N . PHE A 1 96 ? -6.102 -6.263 -0.793 1.00 97.25 96 PHE A N 1
ATOM 703 C CA . PHE A 1 96 ? -5.573 -5.797 0.496 1.00 97.25 96 PHE A CA 1
ATOM 704 C C . PHE A 1 96 ? -6.653 -5.223 1.432 1.00 97.25 96 PHE A C 1
ATOM 706 O O . PHE A 1 96 ? -6.378 -4.905 2.585 1.00 97.25 96 PHE A O 1
ATOM 713 N N . GLY A 1 97 ? -7.902 -5.105 0.971 1.00 96.19 97 GLY A N 1
ATOM 714 C CA . GLY A 1 97 ? -9.009 -4.568 1.766 1.00 96.19 97 GLY A CA 1
ATOM 715 C C . GLY A 1 97 ? -9.119 -3.040 1.767 1.00 96.19 97 GLY A C 1
ATOM 716 O O . GLY A 1 97 ? -9.856 -2.501 2.587 1.00 96.19 97 GLY A O 1
ATOM 717 N N . ILE A 1 98 ? -8.442 -2.361 0.841 1.00 97.25 98 ILE A N 1
ATOM 718 C CA . ILE A 1 98 ? -8.536 -0.915 0.609 1.00 97.25 98 ILE A CA 1
ATOM 719 C C . ILE A 1 98 ? -9.598 -0.652 -0.464 1.00 97.25 98 ILE A C 1
ATOM 721 O O . ILE A 1 98 ? -9.564 -1.268 -1.530 1.00 97.25 98 ILE A O 1
ATOM 725 N N . ARG A 1 99 ? -10.556 0.246 -0.212 1.00 95.75 99 ARG A N 1
ATOM 726 C CA . ARG A 1 99 ? -11.635 0.555 -1.172 1.00 95.75 99 ARG A CA 1
ATOM 727 C C . ARG A 1 99 ? -11.264 1.731 -2.063 1.00 95.75 99 ARG A C 1
ATOM 729 O O . ARG A 1 99 ? -11.579 1.720 -3.247 1.00 95.75 99 ARG A O 1
ATOM 736 N N . SER A 1 100 ? -10.591 2.728 -1.497 1.00 95.31 100 SER A N 1
ATOM 737 C CA . SER A 1 100 ? -10.083 3.894 -2.216 1.00 95.31 100 SER A CA 1
ATOM 738 C C . SER A 1 100 ? -8.664 4.213 -1.767 1.00 95.31 100 SER A C 1
ATOM 740 O O . SER A 1 100 ? -8.440 4.625 -0.631 1.00 95.31 100 SER A O 1
ATOM 742 N N . VAL A 1 101 ? -7.696 4.066 -2.677 1.00 95.00 101 VAL A N 1
ATOM 743 C CA . VAL A 1 101 ? -6.282 4.395 -2.415 1.00 95.00 101 VAL A CA 1
ATOM 744 C C . VAL A 1 101 ? -6.142 5.843 -1.937 1.00 95.00 101 VAL A C 1
ATOM 746 O O . VAL A 1 101 ? -5.458 6.100 -0.954 1.00 95.00 101 VAL A O 1
ATOM 749 N N . ARG A 1 102 ? -6.839 6.794 -2.568 1.00 93.81 102 ARG A N 1
ATOM 750 C CA . ARG A 1 102 ? -6.701 8.227 -2.252 1.00 93.81 102 ARG A CA 1
ATOM 751 C C . ARG A 1 102 ? -7.339 8.638 -0.925 1.00 93.81 102 ARG A C 1
ATOM 753 O O . ARG A 1 102 ? -6.844 9.561 -0.267 1.00 93.81 102 ARG A O 1
ATOM 760 N N . ASP A 1 103 ? -8.425 7.973 -0.539 1.00 96.38 103 ASP A N 1
ATOM 761 C CA . ASP A 1 103 ? -9.175 8.324 0.672 1.00 96.38 103 ASP A CA 1
ATOM 762 C C . ASP A 1 103 ? -8.664 7.576 1.904 1.00 96.38 103 ASP A C 1
ATOM 764 O O . ASP A 1 103 ? -8.693 8.116 3.011 1.00 96.38 103 ASP A O 1
ATOM 768 N N . GLU A 1 104 ? -8.182 6.347 1.714 1.00 98.00 104 GLU A N 1
ATOM 769 C CA . GLU A 1 104 ? -7.797 5.449 2.803 1.00 98.00 104 GLU A CA 1
ATOM 770 C C . GLU A 1 104 ? -6.288 5.300 2.964 1.00 98.00 104 GLU A C 1
ATOM 772 O O . GLU A 1 104 ? -5.862 4.733 3.963 1.00 98.00 104 GLU A O 1
ATOM 777 N N . LEU A 1 105 ? -5.462 5.813 2.047 1.00 98.00 105 LEU A N 1
ATOM 778 C CA . LEU A 1 105 ? -4.007 5.778 2.175 1.00 98.00 105 LEU A CA 1
ATOM 779 C C . LEU A 1 105 ? -3.413 7.186 2.117 1.00 98.00 105 LEU A C 1
ATOM 781 O O . LEU A 1 105 ? -3.818 8.051 1.340 1.00 98.00 105 LEU A O 1
ATOM 785 N N . LYS A 1 106 ? -2.407 7.420 2.958 1.00 97.50 106 LYS A N 1
ATOM 786 C CA . LYS A 1 106 ? -1.567 8.617 2.924 1.00 97.50 106 LYS A CA 1
ATOM 787 C C . LYS A 1 106 ? -0.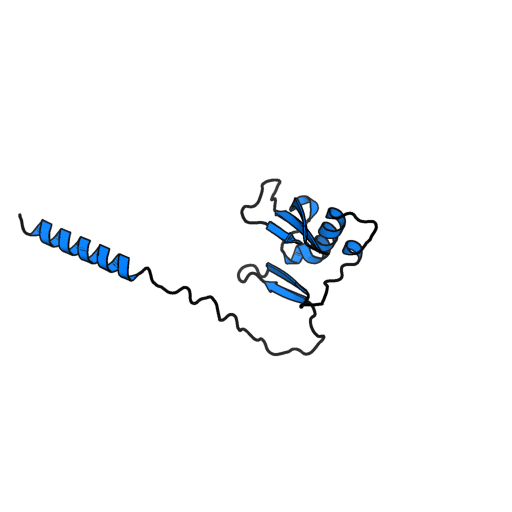125 8.212 2.706 1.00 97.50 106 LYS A C 1
ATOM 789 O O . LYS A 1 106 ? 0.438 7.474 3.514 1.00 97.50 106 LYS A O 1
ATOM 794 N N . GLN A 1 107 ? 0.476 8.716 1.632 1.00 97.31 107 GLN A N 1
ATOM 795 C CA . GLN A 1 107 ? 1.899 8.534 1.385 1.00 97.31 107 GLN A CA 1
ATOM 796 C C . GLN A 1 107 ? 2.703 9.118 2.552 1.00 97.31 107 GLN A C 1
ATOM 798 O O . GLN A 1 107 ? 2.470 10.246 2.991 1.00 97.31 107 GLN A O 1
ATOM 803 N N . LYS A 1 108 ? 3.643 8.327 3.060 1.00 96.81 108 LYS A N 1
ATOM 804 C CA . LYS A 1 108 ? 4.569 8.711 4.125 1.00 96.81 108 LYS A CA 1
ATOM 805 C C . LYS A 1 108 ? 5.927 9.092 3.571 1.00 96.81 108 LYS A C 1
ATOM 807 O O . LYS A 1 108 ? 6.511 10.062 4.038 1.00 96.81 108 LYS A O 1
ATOM 812 N N . ASP A 1 109 ? 6.427 8.305 2.626 1.00 96.38 109 ASP A N 1
ATOM 813 C CA . ASP A 1 109 ? 7.796 8.432 2.148 1.00 96.38 109 ASP A CA 1
ATOM 814 C C . ASP A 1 109 ? 7.978 7.759 0.788 1.00 96.38 109 ASP A C 1
ATOM 816 O O . ASP A 1 109 ? 7.280 6.789 0.483 1.00 96.38 109 ASP A O 1
ATOM 820 N N . ILE A 1 110 ? 8.939 8.262 0.018 1.00 96.44 110 ILE A N 1
ATOM 821 C CA . ILE A 1 110 ? 9.425 7.673 -1.230 1.00 96.44 110 ILE A CA 1
ATOM 822 C C . ILE A 1 110 ? 10.937 7.611 -1.137 1.00 96.44 110 ILE A C 1
ATOM 824 O O . ILE A 1 110 ? 11.597 8.615 -0.864 1.00 96.44 110 ILE A O 1
ATOM 828 N N . ARG A 1 111 ? 11.498 6.431 -1.392 1.00 95.81 111 ARG A N 1
ATOM 829 C CA . ARG A 1 111 ? 12.945 6.238 -1.432 1.00 95.81 111 ARG A CA 1
ATOM 830 C C . ARG A 1 111 ? 13.343 5.408 -2.628 1.00 95.81 111 ARG A C 1
ATOM 832 O O . ARG A 1 111 ? 12.649 4.473 -3.006 1.00 95.81 111 ARG A O 1
ATOM 839 N N . GLN A 1 112 ? 14.520 5.702 -3.153 1.00 94.31 112 GLN A N 1
ATOM 840 C CA . GLN A 1 112 ? 15.136 4.897 -4.191 1.00 94.31 112 GLN A CA 1
ATOM 841 C C . GLN A 1 112 ? 16.076 3.851 -3.581 1.00 94.31 112 GLN A C 1
ATOM 843 O O . GLN A 1 112 ? 16.801 4.126 -2.623 1.00 94.31 112 GLN A O 1
ATOM 848 N N . SER A 1 113 ? 16.055 2.641 -4.132 1.00 91.81 113 SER A N 1
ATOM 849 C CA . SER A 1 113 ? 16.895 1.513 -3.739 1.00 91.81 113 SER A CA 1
ATOM 850 C C . SER A 1 113 ? 17.373 0.784 -4.996 1.00 91.81 113 SER A C 1
ATOM 852 O O . SER A 1 113 ? 16.668 -0.052 -5.561 1.00 91.81 113 SER A O 1
ATOM 854 N N . GLY A 1 114 ? 18.569 1.148 -5.469 1.00 90.62 114 GLY A N 1
ATOM 855 C CA . GLY A 1 114 ? 19.053 0.728 -6.787 1.00 90.62 114 GLY A CA 1
ATOM 856 C C . GLY A 1 114 ? 18.118 1.224 -7.892 1.00 90.62 114 GLY A C 1
ATOM 857 O O . GLY A 1 114 ? 17.741 2.396 -7.905 1.00 90.62 114 GLY A O 1
ATOM 858 N N . ASP A 1 115 ? 17.692 0.309 -8.760 1.00 87.94 115 ASP A N 1
ATOM 859 C CA . ASP A 1 115 ? 16.761 0.595 -9.862 1.00 87.94 115 ASP A CA 1
ATOM 860 C C . ASP A 1 115 ? 15.285 0.546 -9.435 1.00 87.94 115 ASP A C 1
ATOM 862 O O . ASP A 1 115 ? 14.385 0.662 -10.264 1.00 87.94 115 ASP A O 1
ATOM 866 N N . ARG A 1 116 ? 15.018 0.345 -8.138 1.00 88.12 116 ARG A N 1
ATOM 867 C CA . ARG A 1 116 ? 13.665 0.251 -7.588 1.00 88.12 116 ARG A CA 1
ATOM 868 C C . ARG A 1 116 ? 13.328 1.499 -6.800 1.00 88.12 116 ARG A C 1
ATOM 870 O O . ARG A 1 116 ? 14.162 2.072 -6.102 1.00 88.12 116 ARG A O 1
ATOM 877 N N . GLU A 1 117 ? 12.067 1.865 -6.863 1.00 92.00 117 GLU A N 1
ATOM 878 C CA . GLU A 1 117 ? 11.476 2.896 -6.034 1.00 92.00 117 GLU A CA 1
ATOM 879 C C . GLU A 1 117 ? 10.564 2.230 -5.015 1.00 92.00 117 GLU A C 1
ATOM 881 O O . GLU A 1 117 ? 9.862 1.282 -5.351 1.00 92.00 117 GLU A O 1
ATOM 886 N N . ILE A 1 118 ? 10.634 2.691 -3.771 1.00 95.25 118 ILE A N 1
ATOM 887 C CA . ILE A 1 118 ? 9.871 2.147 -2.655 1.00 95.25 118 ILE A CA 1
ATOM 888 C C . ILE A 1 118 ? 9.036 3.275 -2.073 1.00 95.25 118 ILE A C 1
ATOM 890 O O . ILE A 1 118 ? 9.581 4.251 -1.545 1.00 95.25 118 ILE A O 1
ATOM 894 N N . THR A 1 119 ? 7.721 3.117 -2.120 1.00 96.88 119 THR A N 1
ATOM 895 C CA . THR A 1 119 ? 6.762 4.063 -1.558 1.00 96.88 119 THR A CA 1
ATOM 896 C C . THR A 1 119 ? 6.053 3.441 -0.368 1.00 96.88 119 THR A C 1
ATOM 898 O O . THR A 1 119 ? 5.468 2.363 -0.458 1.00 96.88 119 THR A O 1
ATOM 901 N N . ARG A 1 120 ? 6.087 4.131 0.776 1.00 97.50 120 ARG A N 1
ATOM 902 C CA . ARG A 1 120 ? 5.369 3.716 1.987 1.00 97.50 120 ARG A CA 1
ATOM 903 C C . ARG A 1 120 ? 4.093 4.523 2.142 1.00 97.50 120 ARG A C 1
ATOM 905 O O . ARG A 1 120 ? 4.123 5.753 2.109 1.00 97.50 120 ARG A O 1
ATOM 912 N N . TYR A 1 121 ? 3.002 3.829 2.424 1.00 98.12 121 TYR A N 1
ATOM 913 C CA . TYR A 1 121 ? 1.694 4.393 2.707 1.00 98.12 121 TYR A CA 1
ATOM 914 C C . TYR A 1 121 ? 1.230 4.004 4.107 1.00 98.12 121 TYR A C 1
ATOM 916 O O . TYR A 1 121 ? 1.413 2.876 4.556 1.00 98.12 121 TYR A O 1
ATOM 924 N N . GLN A 1 122 ? 0.587 4.952 4.778 1.00 98.31 122 GLN A N 1
ATOM 925 C CA . GLN A 1 122 ? -0.134 4.756 6.026 1.00 98.31 122 GLN A CA 1
ATOM 926 C C . GLN A 1 122 ? -1.622 4.683 5.724 1.00 98.31 122 GLN A C 1
ATOM 928 O O . GLN A 1 122 ? -2.177 5.616 5.139 1.00 98.31 122 GLN A O 1
ATOM 933 N N . GLN A 1 123 ? -2.276 3.627 6.188 1.00 98.31 123 GLN A N 1
ATOM 934 C CA . GLN A 1 123 ? -3.723 3.541 6.140 1.00 98.31 123 GLN A CA 1
ATOM 935 C C . GLN A 1 123 ? -4.351 4.545 7.103 1.00 98.31 123 GLN A C 1
ATOM 937 O O . GLN A 1 123 ? -3.890 4.725 8.235 1.00 98.31 123 GLN A O 1
ATOM 942 N N . VAL A 1 124 ? -5.416 5.188 6.645 1.00 98.38 124 VAL A N 1
ATOM 943 C CA . VAL A 1 124 ? -6.265 6.085 7.413 1.00 98.38 124 VAL A CA 1
ATOM 944 C C . VAL A 1 124 ? -7.717 5.633 7.306 1.00 98.38 124 VAL A C 1
ATOM 946 O O . VAL A 1 124 ? -8.186 5.231 6.246 1.00 98.38 124 VAL A O 1
ATOM 949 N N . TYR A 1 125 ? -8.452 5.733 8.406 1.00 96.62 125 TYR A N 1
ATOM 950 C CA . TYR A 1 125 ? -9.896 5.544 8.440 1.00 96.62 125 TYR A CA 1
ATOM 951 C C . TYR A 1 125 ? -10.533 6.848 8.898 1.00 96.62 125 TYR A C 1
ATOM 953 O O . TYR A 1 125 ? -10.253 7.328 9.995 1.00 96.62 125 TYR A O 1
ATOM 961 N N . GLN A 1 126 ? -11.340 7.463 8.029 1.00 95.69 126 GLN A N 1
ATOM 962 C CA . GLN A 1 126 ? -11.939 8.781 8.286 1.00 95.69 126 GLN A CA 1
ATOM 963 C C . GLN A 1 126 ? -10.888 9.843 8.677 1.00 95.69 126 GLN A C 1
ATOM 965 O O . GLN A 1 126 ? -11.109 10.679 9.548 1.00 95.69 126 GLN A O 1
ATOM 970 N N . GLY A 1 127 ? -9.710 9.780 8.044 1.00 95.62 127 GLY A N 1
ATOM 971 C CA . GLY A 1 127 ? -8.583 10.679 8.312 1.00 95.62 127 GLY A CA 1
ATOM 972 C C . GLY A 1 127 ? -7.733 10.320 9.537 1.00 95.62 127 GLY A C 1
ATOM 973 O O . GLY A 1 127 ? -6.692 10.942 9.741 1.00 95.62 127 GLY A O 1
ATOM 974 N N . ILE A 1 128 ? -8.115 9.312 10.324 1.00 97.75 128 ILE A N 1
ATOM 975 C CA . ILE A 1 128 ? -7.362 8.863 11.501 1.00 97.75 128 ILE A CA 1
ATOM 976 C C . ILE A 1 128 ? -6.402 7.736 11.093 1.00 97.75 128 ILE A C 1
ATOM 978 O O . ILE A 1 128 ? -6.862 6.748 10.520 1.00 97.75 128 ILE A O 1
ATOM 982 N N . PRO A 1 129 ? -5.090 7.829 11.384 1.00 98.12 129 PRO A N 1
ATOM 983 C CA . PRO A 1 129 ? -4.144 6.754 11.097 1.00 98.12 129 PRO A CA 1
ATOM 984 C C . PRO A 1 129 ? -4.527 5.440 11.780 1.00 98.12 129 PRO A C 1
ATOM 986 O O . PRO A 1 129 ? -4.754 5.396 12.990 1.00 98.12 129 PRO A O 1
ATOM 989 N N . VAL A 1 130 ? -4.550 4.361 11.003 1.00 97.62 130 VAL A N 1
ATOM 990 C CA . VAL A 1 130 ? -4.738 3.002 11.512 1.00 97.62 130 VAL A CA 1
ATOM 991 C C . VAL A 1 130 ? -3.392 2.485 12.010 1.00 97.62 130 VAL A C 1
ATOM 993 O O . VAL A 1 130 ? -2.455 2.296 11.235 1.00 97.62 130 VAL A O 1
ATOM 996 N N . MET A 1 131 ? -3.275 2.254 13.316 1.00 96.56 131 MET A N 1
ATOM 997 C CA . MET A 1 131 ? -2.042 1.719 13.901 1.00 96.56 131 MET A CA 1
ATOM 998 C C . MET A 1 131 ? -1.735 0.335 13.322 1.00 96.56 131 MET A C 1
ATOM 1000 O O . MET A 1 131 ? -2.597 -0.538 13.315 1.00 96.56 131 MET A O 1
ATOM 1004 N N . GLY A 1 132 ? -0.513 0.149 12.817 1.00 92.38 132 GLY A N 1
ATOM 1005 C CA . GLY A 1 132 ? -0.102 -1.083 12.134 1.00 92.38 132 GLY A CA 1
ATOM 1006 C C . GLY A 1 132 ? -0.660 -1.258 10.715 1.00 92.38 132 GLY A C 1
ATOM 1007 O O . GLY A 1 132 ? -0.324 -2.239 10.061 1.00 92.38 132 GLY A O 1
ATOM 1008 N N . GLY A 1 133 ? -1.478 -0.323 10.221 1.00 95.12 133 GLY A N 1
ATOM 1009 C CA . GLY A 1 133 ? -1.980 -0.323 8.848 1.00 95.12 133 GLY A CA 1
ATOM 1010 C C . GLY A 1 133 ? -0.998 0.373 7.913 1.00 95.12 133 GLY A C 1
ATOM 1011 O O . GLY A 1 133 ? -1.104 1.579 7.697 1.00 95.12 133 GLY A O 1
ATOM 1012 N N . GLU A 1 134 ? -0.042 -0.368 7.360 1.00 97.31 134 GLU A N 1
ATOM 1013 C CA . GLU A 1 134 ? 0.899 0.144 6.361 1.00 97.31 134 GLU A CA 1
ATOM 1014 C C . GLU A 1 134 ? 0.869 -0.695 5.085 1.00 97.31 134 GLU A C 1
ATOM 1016 O O . GLU A 1 134 ? 0.687 -1.910 5.125 1.00 97.31 134 GLU A O 1
ATOM 1021 N N . LEU A 1 135 ? 1.103 -0.034 3.952 1.00 97.19 135 LEU A N 1
ATOM 1022 C CA . LEU A 1 135 ? 1.348 -0.673 2.663 1.00 97.19 135 LEU A CA 1
ATOM 1023 C C . LEU A 1 135 ? 2.655 -0.141 2.084 1.00 97.19 135 LEU A C 1
ATOM 1025 O O . LEU A 1 135 ? 2.955 1.049 2.188 1.00 97.19 135 LEU A O 1
ATOM 1029 N N . VAL A 1 136 ? 3.438 -1.032 1.486 1.00 96.62 136 VAL A N 1
ATOM 1030 C CA . VAL A 1 136 ? 4.707 -0.702 0.838 1.00 96.62 136 VAL A CA 1
ATOM 1031 C C . VAL A 1 136 ? 4.664 -1.251 -0.575 1.00 96.62 136 VAL A C 1
ATOM 1033 O O . VAL A 1 136 ? 4.321 -2.419 -0.761 1.00 96.62 136 VAL A O 1
ATOM 1036 N N . VAL A 1 137 ? 5.006 -0.400 -1.535 1.00 94.69 137 VAL A N 1
ATOM 1037 C CA . VAL A 1 137 ? 5.085 -0.728 -2.961 1.00 94.69 137 VAL A CA 1
ATOM 1038 C C . VAL A 1 137 ? 6.478 -0.435 -3.464 1.00 94.69 137 VAL A C 1
ATOM 1040 O O . VAL A 1 137 ? 6.964 0.671 -3.139 1.00 94.69 137 VAL A O 1
#

Mean predicted aligned error: 14.38 Å

Radius of gyration: 25.06 Å; Cα contacts (8 Å, |Δi|>4): 140; chains: 1; bounding box: 31×41×84 Å

Solvent-accessible surface area (backbone atoms only — not comparable to full-atom values): 8655 Å² total; per-residue (Å²): 133,76,69,60,59,56,54,52,51,52,53,53,52,51,52,55,55,54,58,68,68,61,79,73,77,70,93,70,80,86,75,83,88,81,77,83,76,82,83,79,90,75,75,88,74,57,56,49,75,43,62,37,89,91,76,70,28,46,72,42,79,44,42,44,93,94,53,71,79,91,42,76,66,39,67,38,84,90,49,52,74,69,54,19,50,50,40,47,43,62,77,48,28,65,49,58,68,41,92,42,66,80,73,32,39,42,83,74,48,76,48,78,57,86,98,42,69,42,38,36,29,38,30,26,59,96,79,43,76,42,85,93,38,69,51,76,80

Sequence (137 aa):
MKNKSHLLQTIVAILVVFSLLFTNIQSALAGQGQSAAPNAAGKEETVRRDYHPETGKLAFLGAQPGGEIAVDDATNPSFGPSERAESMLAAYASEFGIRSVRDELKQKDIRQSGDREITRYQQVYQGIPVMGGELVV

Foldseek 3Di:
DPPVVVVVVVVVVVVVVVVVVPPPPDPPVPDDPPPPDDDPDDDDPQWDWDADPPPRATPDIDGDVPDDDDQPQLPDPVDDPVRSVLSVCVVRVVSNVHPDCVQFWDWDDWDDDPPDIKTKIFGDDVNHTDVVRIDID

Secondary structure (DSSP, 8-state):
--HHHHHHHHHHHHHHHHHHTSTT-----SS----------SS---EEEEE-TTT--EEEEEEPTT-----GGGG-TTS-HHHHHHHHHHHHTTTTT-S-HHHHEEEEEEEEETTEEEEEEEEEETTEEEEEEEEE-

pLDDT: mean 82.45, std 18.21, range [36.16, 98.38]

Nearest PDB structures (foldseek):
  7t9v-assembly1_B  TM=7.448E-01  e=1.532E+00  Homo 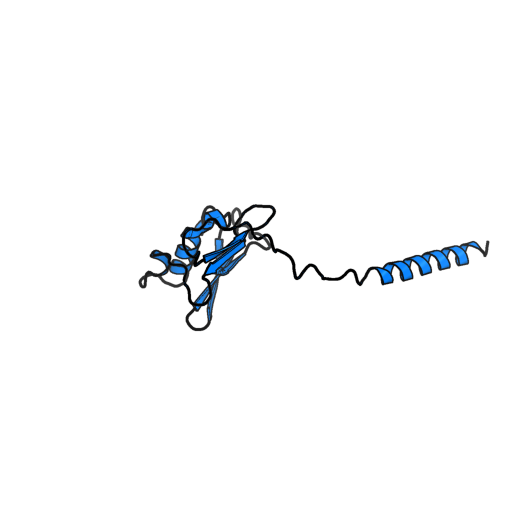sapiens
  6dxg-assembly1_A  TM=5.778E-01  e=3.854E+00  Homo sapiens